Protein AF-A0A9W9DI11-F1 (afdb_monomer)

Secondary structure (DSSP, 8-state):
-PPPSEES-GGGHHHHHHHT-SSGGGSPPHHHHHHHHHHHHHTS-TTGGGSPPEETT--TTHHHHHHHHHHHHHHHHHHTT--SSPPPPP--

Radius of gyration: 16.65 Å; Cα contacts (8 Å, |Δi|>4): 43; chains: 1; bounding box: 36×46×35 Å

Foldseek 3Di:
DDDPQKPLCVLCVVLVCQCPDPDPVSRDDPVVSVVVVVVSVVPDDQCSLLDDIDGPPDDPVVVVVVVVVSVVVSVVCVVVVHHSDDDDDPDD

Organism: NCBI:txid153920

Solvent-accessible surface area (backbone atoms only — not comparable to full-atom values): 5840 Å² total; per-residue (Å²): 133,82,78,68,62,54,46,75,58,71,86,48,48,68,62,50,52,42,62,65,38,91,51,72,88,68,32,65,51,72,69,55,49,53,53,52,50,51,61,52,53,75,73,46,62,90,58,57,80,69,48,75,70,44,53,73,84,59,58,78,81,56,50,59,60,52,50,54,52,49,51,55,51,50,51,51,40,54,76,67,68,53,66,83,61,86,72,80,77,82,91,125

Structure (mmCIF, N/CA/C/O backbone):
data_AF-A0A9W9DI11-F1
#
_entry.id   AF-A0A9W9DI11-F1
#
loop_
_atom_site.group_PDB
_atom_site.id
_atom_site.type_symbol
_atom_site.label_atom_id
_atom_site.label_alt_id
_atom_site.label_comp_id
_atom_site.label_asym_id
_atom_site.label_entity_id
_atom_site.label_seq_id
_atom_site.pdbx_PDB_ins_code
_atom_site.Cartn_x
_atom_site.Cartn_y
_atom_site.Cartn_z
_atom_site.occupancy
_atom_site.B_iso_or_equiv
_atom_site.auth_seq_id
_atom_site.auth_comp_id
_atom_site.auth_asym_id
_atom_site.auth_atom_id
_atom_site.pdbx_PDB_model_num
ATOM 1 N N . MET A 1 1 ? -6.105 -22.264 -8.572 1.00 41.09 1 MET A N 1
ATOM 2 C CA . MET A 1 1 ? -5.860 -20.892 -8.079 1.00 41.09 1 MET A CA 1
ATOM 3 C C . MET A 1 1 ? -5.469 -20.054 -9.284 1.00 41.09 1 MET A C 1
ATOM 5 O O . MET A 1 1 ? -4.587 -20.476 -10.014 1.00 41.09 1 MET A O 1
ATOM 9 N N . HIS A 1 2 ? -6.199 -18.977 -9.578 1.00 51.47 2 HIS A N 1
ATOM 10 C CA . HIS A 1 2 ? -5.895 -18.100 -10.712 1.00 51.47 2 HIS A CA 1
ATOM 11 C C . HIS A 1 2 ? -4.739 -17.189 -10.283 1.00 51.47 2 HIS A C 1
ATOM 13 O O . HIS A 1 2 ? -4.892 -16.456 -9.306 1.00 51.47 2 HIS A O 1
ATOM 19 N N . GLU A 1 3 ? -3.583 -17.282 -10.943 1.00 56.44 3 GLU A N 1
ATOM 20 C CA . GLU A 1 3 ? -2.476 -16.353 -10.698 1.00 56.44 3 GLU A CA 1
ATOM 21 C C . GLU A 1 3 ? -2.993 -14.932 -10.968 1.00 56.44 3 GLU A C 1
ATOM 23 O O . GLU A 1 3 ? -3.500 -14.671 -12.068 1.00 56.44 3 GLU A O 1
ATOM 28 N N . PRO A 1 4 ? -2.949 -14.013 -9.986 1.00 61.34 4 PRO A N 1
ATOM 29 C CA . PRO A 1 4 ? -3.405 -12.655 -10.214 1.00 61.34 4 PRO A CA 1
ATOM 30 C C . PRO A 1 4 ? -2.593 -12.068 -11.367 1.00 61.34 4 PRO A C 1
ATOM 32 O O . PRO A 1 4 ? -1.371 -12.161 -11.400 1.00 61.34 4 PRO A O 1
ATOM 35 N N . GLY A 1 5 ? -3.262 -11.451 -12.341 1.00 78.44 5 GLY A N 1
ATOM 36 C CA . GLY A 1 5 ? -2.585 -10.848 -13.492 1.00 78.44 5 GLY A CA 1
ATOM 37 C C . GLY A 1 5 ? -1.665 -9.678 -13.122 1.00 78.44 5 GLY A C 1
ATOM 38 O O . GLY A 1 5 ? -0.986 -9.155 -14.001 1.00 78.44 5 GLY A O 1
ATOM 39 N N . VAL A 1 6 ? -1.650 -9.261 -11.852 1.00 81.31 6 VAL A N 1
ATOM 40 C CA . VAL A 1 6 ? -0.896 -8.133 -11.307 1.00 81.31 6 VAL A CA 1
ATOM 41 C C . VAL A 1 6 ? -0.239 -8.545 -9.990 1.00 81.31 6 VAL A C 1
ATOM 43 O O . VAL A 1 6 ? -0.926 -8.988 -9.073 1.00 81.31 6 VAL A O 1
ATOM 46 N N . SER A 1 7 ? 1.069 -8.332 -9.895 1.00 84.56 7 SER A N 1
ATOM 47 C CA . SER A 1 7 ? 1.871 -8.526 -8.687 1.00 84.56 7 SER A CA 1
ATOM 48 C C . SER A 1 7 ? 2.130 -7.189 -7.990 1.00 84.56 7 SER A C 1
ATOM 50 O O . SER A 1 7 ? 2.192 -6.145 -8.643 1.00 84.56 7 SER A O 1
ATOM 52 N N . GLY A 1 8 ? 2.308 -7.201 -6.672 1.00 86.31 8 GLY A N 1
ATOM 53 C CA . GLY A 1 8 ? 2.595 -6.028 -5.842 1.00 86.31 8 GLY A CA 1
ATOM 54 C C . GLY A 1 8 ? 1.573 -5.761 -4.735 1.00 86.31 8 GLY A C 1
ATOM 55 O O . GLY A 1 8 ? 1.896 -5.020 -3.809 1.00 86.31 8 GLY A O 1
ATOM 56 N N . PHE A 1 9 ? 0.391 -6.384 -4.795 1.00 88.94 9 PHE A N 1
ATOM 57 C CA . PHE A 1 9 ? -0.713 -6.221 -3.834 1.00 88.94 9 PHE A CA 1
ATOM 58 C C . PHE A 1 9 ? -0.955 -7.452 -2.951 1.00 88.94 9 PHE A C 1
ATOM 60 O O . PHE A 1 9 ? -1.989 -7.568 -2.297 1.00 88.94 9 PHE A O 1
ATOM 67 N N . GLU A 1 10 ? -0.004 -8.379 -2.897 1.00 88.88 10 GLU A N 1
ATOM 68 C CA . GLU A 1 10 ? -0.139 -9.642 -2.166 1.00 88.88 10 GLU A CA 1
ATOM 69 C C . GLU A 1 10 ? -0.391 -9.413 -0.669 1.00 88.88 10 GLU A C 1
ATOM 71 O O . GLU A 1 10 ? -1.123 -10.169 -0.038 1.00 88.88 10 GLU A O 1
ATOM 76 N N . PHE A 1 11 ? 0.148 -8.322 -0.118 1.00 89.25 11 PHE A N 1
ATOM 77 C CA . PHE A 1 11 ? -0.042 -7.924 1.277 1.00 89.25 11 PHE A CA 1
ATOM 78 C C . PHE A 1 11 ? -1.495 -7.560 1.628 1.00 89.25 11 PHE A C 1
ATOM 80 O O . PHE A 1 11 ? -1.865 -7.627 2.795 1.00 89.25 11 PHE A O 1
ATOM 87 N N . LEU A 1 12 ? -2.323 -7.197 0.639 1.00 91.88 12 LEU A N 1
ATOM 88 C CA . LEU A 1 12 ? -3.749 -6.900 0.834 1.00 91.88 12 LEU A CA 1
ATOM 89 C C . LEU A 1 12 ? -4.630 -8.141 0.762 1.00 91.88 12 LEU A C 1
ATOM 91 O O . LEU A 1 12 ? -5.776 -8.103 1.200 1.00 91.88 12 LEU A O 1
ATOM 95 N N . ARG A 1 13 ? -4.113 -9.243 0.215 1.00 90.94 13 ARG A N 1
ATOM 96 C CA . ARG A 1 13 ? -4.871 -10.476 0.013 1.00 90.94 13 ARG A CA 1
ATOM 97 C C . ARG A 1 13 ? -5.614 -10.970 1.264 1.00 90.94 13 ARG A C 1
ATOM 99 O O . ARG A 1 13 ? -6.788 -11.285 1.102 1.00 90.94 13 ARG A O 1
ATOM 106 N N . PRO A 1 14 ? -5.012 -11.041 2.471 1.00 91.38 14 PRO A N 1
ATOM 107 C CA . PRO A 1 14 ? -5.746 -11.499 3.652 1.00 91.38 14 PRO A CA 1
ATOM 108 C C . PRO A 1 14 ? -6.945 -10.598 3.974 1.00 91.38 14 PRO A C 1
ATOM 110 O O . PRO A 1 14 ? -8.051 -11.101 4.128 1.00 91.38 14 PRO A O 1
ATOM 113 N N . LEU A 1 15 ? -6.753 -9.276 3.957 1.00 94.56 15 LEU A N 1
ATOM 114 C CA . LEU A 1 15 ? -7.815 -8.305 4.229 1.00 94.56 15 LEU A CA 1
ATOM 115 C C . LEU A 1 15 ? -8.945 -8.38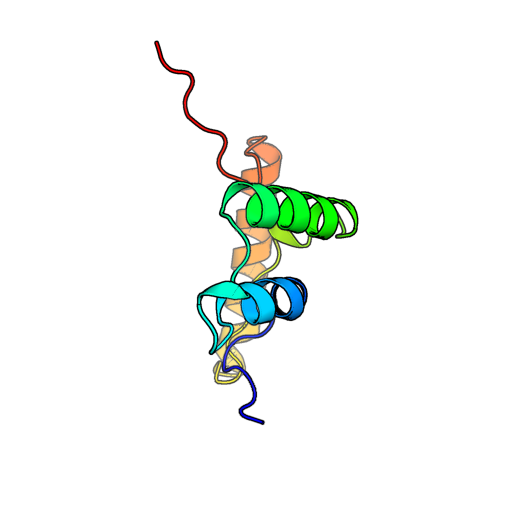3 3.194 1.00 94.56 15 LEU A C 1
ATOM 117 O O . LEU A 1 15 ? -10.120 -8.404 3.543 1.00 94.56 15 LEU A O 1
ATOM 121 N N . VAL A 1 16 ? -8.596 -8.462 1.906 1.00 93.06 16 VAL A N 1
ATOM 122 C CA . VAL A 1 16 ? -9.593 -8.552 0.831 1.00 93.06 16 VAL A CA 1
ATOM 123 C C . VAL A 1 16 ? -10.415 -9.830 0.960 1.00 93.06 16 VAL A C 1
ATOM 125 O O . VAL A 1 16 ? -11.622 -9.768 0.764 1.00 93.06 16 VAL A O 1
ATOM 128 N N . LEU A 1 17 ? -9.798 -10.963 1.314 1.00 92.50 17 LEU A N 1
ATOM 129 C CA . LEU A 1 17 ? -10.514 -12.228 1.508 1.00 92.50 17 LEU A CA 1
ATOM 130 C C . LEU A 1 17 ? -11.569 -12.138 2.618 1.00 92.50 17 LEU A C 1
ATOM 132 O O . LEU A 1 17 ? -12.656 -12.678 2.443 1.00 92.50 17 LEU A O 1
ATOM 136 N N . GLU A 1 18 ? -11.290 -11.420 3.709 1.00 93.00 18 GLU A N 1
ATOM 137 C CA . GLU A 1 18 ? -12.289 -11.148 4.753 1.00 93.00 18 GLU A CA 1
ATOM 138 C C . GLU A 1 18 ? -13.417 -10.248 4.227 1.00 93.00 18 GLU A C 1
ATOM 140 O O . GLU A 1 18 ? -14.597 -10.504 4.462 1.00 93.00 18 GLU A O 1
ATOM 145 N N . MET A 1 19 ? -13.074 -9.222 3.444 1.00 94.62 19 MET A N 1
ATOM 146 C 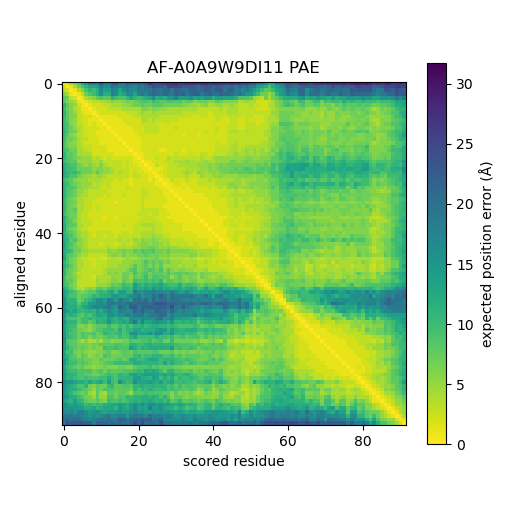CA . MET A 1 19 ? -14.057 -8.312 2.849 1.00 94.62 19 MET A CA 1
ATOM 147 C C . MET A 1 19 ? -14.960 -8.991 1.812 1.00 94.62 19 MET A C 1
ATOM 149 O O . MET A 1 19 ? -16.114 -8.594 1.656 1.00 94.62 19 MET A O 1
ATOM 153 N N . VAL A 1 20 ? -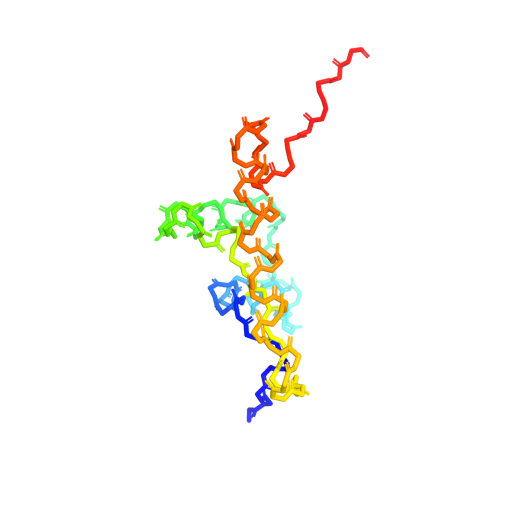14.470 -9.996 1.084 1.00 93.56 20 VAL A N 1
ATOM 154 C CA . VAL A 1 20 ? -15.244 -10.714 0.056 1.00 93.56 20 VAL A CA 1
ATOM 155 C C . VAL A 1 20 ? -15.823 -12.039 0.548 1.00 93.56 20 VAL A C 1
ATOM 157 O O . VAL A 1 20 ? -16.153 -12.887 -0.275 1.00 93.56 20 VAL A O 1
ATOM 160 N N . ALA A 1 21 ? -15.960 -12.220 1.864 1.00 93.06 21 ALA A N 1
ATOM 161 C CA . ALA A 1 21 ? -16.597 -13.403 2.431 1.00 93.06 21 ALA A CA 1
ATOM 162 C C . ALA A 1 21 ? -17.982 -13.658 1.800 1.00 93.06 21 ALA A C 1
ATOM 164 O O . ALA A 1 21 ? -18.787 -12.732 1.671 1.00 93.06 21 ALA A O 1
ATOM 165 N N . ASP A 1 22 ? -18.248 -14.918 1.430 1.00 93.62 22 ASP A N 1
ATOM 166 C CA . ASP A 1 22 ? -19.518 -15.338 0.813 1.00 93.62 22 ASP A CA 1
ATOM 167 C C . ASP A 1 22 ? -20.715 -15.091 1.739 1.00 93.62 22 ASP A C 1
ATOM 169 O O . ASP A 1 22 ? -21.813 -14.779 1.288 1.00 93.62 22 ASP A O 1
ATOM 173 N N . ASP A 1 23 ? -20.483 -15.231 3.044 1.00 93.31 23 ASP A N 1
ATOM 174 C CA . ASP A 1 23 ? -21.447 -14.918 4.088 1.00 93.31 23 ASP A CA 1
ATOM 175 C C . ASP A 1 23 ? -21.362 -13.421 4.438 1.00 93.31 23 ASP A C 1
ATOM 177 O O . ASP A 1 23 ? -20.357 -12.988 5.018 1.00 93.31 23 ASP A O 1
ATOM 181 N N . PRO A 1 24 ? -22.404 -12.621 4.142 1.00 90.69 24 PRO A N 1
ATOM 182 C CA . PRO A 1 24 ? -22.406 -11.192 4.433 1.00 90.69 24 PRO A CA 1
ATOM 183 C C . PRO A 1 24 ? -22.237 -10.881 5.920 1.00 90.69 24 PRO A C 1
ATOM 185 O O . PRO A 1 24 ? -21.688 -9.835 6.255 1.00 90.69 24 PRO A O 1
ATOM 188 N N . SER A 1 25 ? -22.670 -11.775 6.815 1.00 91.38 25 SER A N 1
ATOM 189 C CA . SER A 1 25 ? -22.536 -11.590 8.262 1.00 91.38 25 SER A CA 1
ATOM 190 C C . SER A 1 25 ? -21.097 -11.749 8.755 1.00 91.38 25 SER A C 1
ATOM 192 O O . SER A 1 25 ? -20.785 -11.312 9.859 1.00 91.38 25 SER A O 1
ATOM 194 N N . LYS A 1 26 ? -20.212 -12.350 7.951 1.00 90.38 26 LYS A N 1
ATOM 195 C CA . LYS A 1 26 ? -18.778 -12.491 8.255 1.00 90.38 26 LYS A CA 1
ATOM 196 C C . LYS A 1 26 ? -17.929 -11.360 7.681 1.00 90.38 26 LYS A C 1
ATOM 198 O O . LYS A 1 26 ? -16.735 -11.305 7.965 1.00 90.38 26 LYS A O 1
ATOM 203 N N . ARG A 1 27 ? -18.515 -10.480 6.863 1.00 93.81 27 ARG A N 1
ATOM 204 C CA . ARG A 1 27 ? -17.808 -9.333 6.296 1.00 93.81 27 ARG A CA 1
ATOM 205 C C . ARG A 1 27 ? -17.511 -8.318 7.413 1.00 93.81 27 ARG A C 1
ATOM 207 O O . ARG A 1 27 ? -18.451 -7.891 8.083 1.00 93.81 27 ARG A O 1
ATOM 214 N N . PRO A 1 28 ? -16.251 -7.888 7.589 1.00 94.88 28 PRO A N 1
ATOM 215 C CA . PRO A 1 28 ? -15.911 -6.857 8.560 1.00 94.88 28 PRO A CA 1
ATOM 216 C C . PRO A 1 28 ? -16.526 -5.506 8.180 1.00 94.88 28 PRO A C 1
ATOM 218 O O . PRO A 1 28 ? -16.730 -5.188 7.002 1.00 94.88 28 PRO A O 1
ATOM 221 N N . THR A 1 29 ? -16.796 -4.687 9.191 1.00 94.50 29 THR A N 1
ATOM 222 C CA . THR A 1 29 ? -17.231 -3.298 9.010 1.00 94.50 29 THR A CA 1
ATOM 223 C C . THR A 1 29 ? -16.113 -2.447 8.407 1.00 94.50 29 THR A C 1
ATOM 225 O O . THR A 1 29 ? -14.933 -2.799 8.449 1.00 94.50 29 THR A O 1
ATOM 228 N N . MET A 1 30 ? -16.461 -1.288 7.841 1.00 92.56 30 MET A N 1
ATOM 229 C CA . MET A 1 30 ? -15.460 -0.428 7.201 1.00 92.56 30 MET A CA 1
ATOM 230 C C . MET A 1 30 ? -14.416 0.111 8.187 1.00 92.56 30 MET A C 1
ATOM 232 O O . MET A 1 30 ? -13.246 0.235 7.829 1.00 92.56 30 MET A O 1
ATOM 236 N N . ASP A 1 31 ? -14.812 0.356 9.436 1.00 94.44 31 ASP A N 1
ATOM 237 C CA . ASP A 1 31 ? -13.904 0.814 10.490 1.00 94.44 31 ASP A CA 1
ATOM 238 C C . ASP A 1 31 ? -12.905 -0.279 10.898 1.00 94.44 31 ASP A C 1
ATOM 240 O O . ASP A 1 31 ? -11.710 -0.017 11.087 1.00 94.44 31 ASP A O 1
ATOM 244 N N . GLU A 1 32 ? -13.364 -1.532 10.966 1.00 94.25 32 GLU A N 1
ATOM 245 C CA . GLU A 1 32 ? -12.506 -2.694 11.211 1.00 94.25 32 GLU A CA 1
ATOM 246 C C . GLU A 1 32 ? -11.529 -2.902 10.054 1.00 94.25 32 GLU A C 1
ATOM 248 O O . GLU A 1 32 ? -10.332 -3.068 10.288 1.00 94.25 32 GLU A O 1
ATOM 253 N N . VAL A 1 33 ? -12.009 -2.812 8.810 1.00 94.44 33 VAL A N 1
ATOM 254 C CA . VAL A 1 33 ? -11.173 -2.903 7.604 1.00 94.44 33 VAL A CA 1
ATOM 255 C C . VAL A 1 33 ? -10.095 -1.824 7.605 1.00 94.44 33 VAL A C 1
ATOM 257 O O . VAL A 1 33 ? -8.924 -2.133 7.390 1.00 94.44 33 VAL A O 1
ATOM 260 N N . ALA A 1 34 ? -10.456 -0.567 7.878 1.00 92.31 34 ALA A N 1
ATOM 261 C CA . ALA A 1 34 ? -9.502 0.537 7.941 1.00 92.31 34 ALA A CA 1
ATOM 262 C C . ALA A 1 34 ? -8.445 0.304 9.032 1.00 92.31 34 ALA A C 1
ATOM 264 O O . ALA A 1 34 ? -7.248 0.483 8.796 1.00 92.31 34 ALA A O 1
ATOM 265 N N . SER A 1 35 ? -8.868 -0.176 10.203 1.00 93.88 35 SER A N 1
ATOM 266 C CA . SER A 1 35 ? -7.969 -0.502 11.314 1.00 93.88 35 SER A CA 1
ATOM 267 C C . SER A 1 35 ? -7.011 -1.645 10.969 1.00 93.88 35 SER A C 1
ATOM 269 O O . SER A 1 35 ? -5.816 -1.578 11.264 1.00 93.88 35 SER A O 1
ATOM 271 N N . GLN A 1 36 ? -7.504 -2.701 10.320 1.00 93.88 36 GLN A N 1
ATOM 272 C CA . GLN A 1 36 ? -6.670 -3.808 9.857 1.00 93.88 36 GLN A CA 1
ATOM 273 C C . GLN A 1 36 ? -5.697 -3.370 8.755 1.00 93.88 36 GLN A 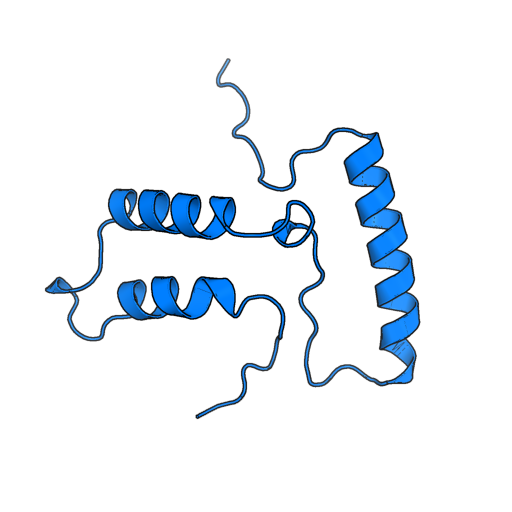C 1
ATOM 275 O O . GLN A 1 36 ? -4.526 -3.752 8.771 1.00 93.88 36 GLN A O 1
ATOM 280 N N . PHE A 1 37 ? -6.149 -2.531 7.825 1.00 92.25 37 PHE A N 1
ATOM 281 C CA . PHE A 1 37 ? -5.321 -1.971 6.764 1.00 92.25 37 PHE A CA 1
ATOM 282 C C . PHE A 1 37 ? -4.145 -1.161 7.319 1.00 92.25 37 PHE A C 1
ATOM 284 O O . PHE A 1 37 ? -3.011 -1.362 6.882 1.00 92.25 37 PHE A O 1
ATOM 291 N N . LEU A 1 38 ? -4.378 -0.311 8.326 1.00 91.81 38 LEU A N 1
ATOM 292 C CA . LEU A 1 38 ? -3.309 0.435 8.997 1.00 91.81 38 LEU A CA 1
ATOM 293 C C . LEU A 1 38 ? -2.273 -0.504 9.632 1.00 91.81 38 LEU A C 1
ATOM 295 O O . LEU A 1 38 ? -1.078 -0.333 9.396 1.00 91.81 38 LEU A O 1
ATOM 299 N N . LYS A 1 39 ? -2.714 -1.565 10.322 1.00 93.75 39 LYS A N 1
ATOM 300 C CA . LYS A 1 39 ? -1.815 -2.590 10.894 1.00 93.75 39 LYS A CA 1
ATOM 301 C C . LYS A 1 39 ? -0.986 -3.321 9.837 1.00 93.75 39 LYS A C 1
ATOM 303 O O . LYS A 1 39 ? 0.134 -3.747 10.117 1.00 93.75 39 LYS A O 1
ATOM 308 N N . ILE A 1 40 ? -1.540 -3.524 8.641 1.00 92.88 40 ILE A N 1
ATOM 309 C CA . ILE A 1 40 ? -0.799 -4.104 7.518 1.00 92.88 40 ILE A CA 1
ATOM 310 C C . ILE A 1 40 ? 0.254 -3.104 7.040 1.00 92.88 40 ILE A C 1
ATOM 312 O O . ILE A 1 40 ? 1.416 -3.483 6.922 1.00 92.88 40 ILE A O 1
ATOM 316 N N . ILE A 1 41 ? -0.122 -1.838 6.821 1.00 90.62 41 ILE A N 1
ATOM 317 C CA . ILE A 1 41 ? 0.790 -0.782 6.358 1.00 90.62 41 ILE A CA 1
ATOM 318 C C . ILE A 1 41 ? 1.967 -0.580 7.310 1.00 90.62 41 ILE A C 1
ATOM 320 O O . ILE A 1 41 ? 3.095 -0.470 6.836 1.00 90.62 41 ILE A O 1
ATOM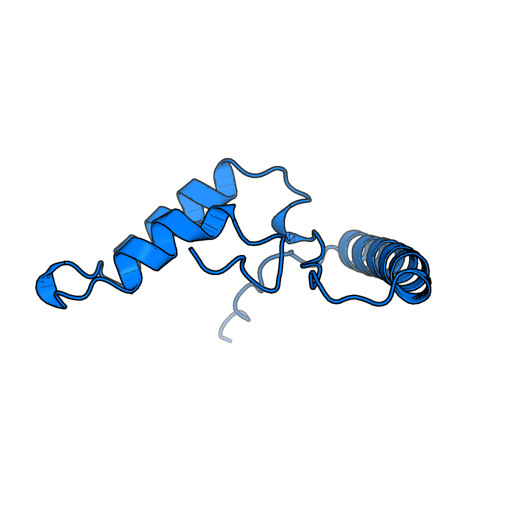 324 N N . GLU A 1 42 ? 1.732 -0.556 8.621 1.00 89.69 42 GLU A N 1
ATOM 325 C CA . GLU A 1 42 ? 2.782 -0.365 9.633 1.00 89.69 42 GLU A CA 1
ATOM 326 C C . GLU A 1 42 ? 3.908 -1.403 9.534 1.00 89.69 42 GLU A C 1
ATOM 328 O O . GLU A 1 42 ? 5.056 -1.115 9.866 1.00 89.69 42 GLU A O 1
ATOM 333 N N . LYS A 1 43 ? 3.598 -2.608 9.044 1.00 90.75 43 LYS A N 1
ATOM 334 C CA . LYS A 1 43 ? 4.567 -3.700 8.876 1.00 90.75 43 LYS A CA 1
ATOM 335 C C . LYS A 1 43 ? 5.290 -3.663 7.531 1.00 90.75 43 LYS A C 1
ATOM 337 O O . LYS A 1 43 ? 6.216 -4.445 7.315 1.00 90.75 43 LYS A O 1
ATOM 342 N N . LEU A 1 44 ? 4.863 -2.808 6.603 1.00 90.25 44 LEU A N 1
ATOM 343 C CA . LEU A 1 44 ? 5.471 -2.702 5.283 1.00 90.25 44 LEU A CA 1
ATOM 344 C C . LEU A 1 44 ? 6.658 -1.736 5.304 1.00 90.25 44 LEU A C 1
ATOM 346 O O . LEU A 1 44 ? 6.639 -0.730 6.013 1.00 90.25 44 LEU A O 1
ATOM 350 N N . PRO A 1 45 ? 7.682 -1.970 4.465 1.00 87.06 45 PRO A N 1
ATOM 351 C CA . PRO A 1 45 ? 8.728 -0.981 4.300 1.00 87.06 45 PRO A CA 1
ATOM 352 C C . PRO A 1 45 ? 8.145 0.297 3.686 1.00 87.06 45 PRO A C 1
ATOM 354 O O . PRO A 1 45 ? 7.260 0.245 2.830 1.00 87.06 45 PRO A O 1
ATOM 357 N N . TRP A 1 46 ? 8.686 1.451 4.078 1.00 81.31 46 TRP A N 1
ATOM 358 C CA . TRP A 1 46 ? 8.160 2.781 3.728 1.00 81.31 46 TRP A CA 1
ATOM 359 C C . TRP A 1 46 ? 7.992 3.035 2.213 1.00 81.31 46 TRP A C 1
ATOM 361 O O . TRP A 1 46 ?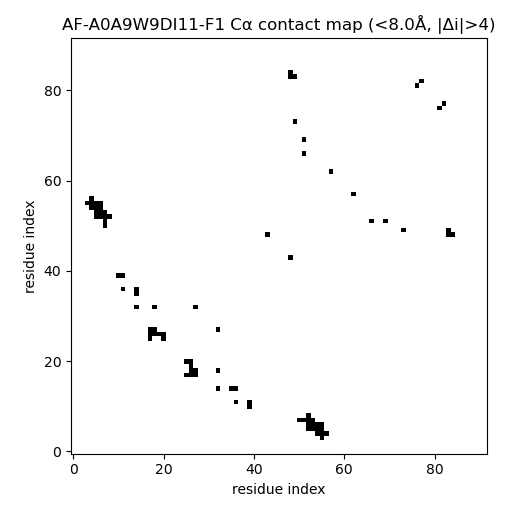 7.184 3.864 1.786 1.00 81.31 46 TRP A O 1
ATOM 371 N N . TRP A 1 47 ? 8.752 2.312 1.385 1.00 81.31 47 TRP A N 1
ATOM 372 C CA . TRP A 1 47 ? 8.723 2.393 -0.074 1.00 81.31 47 TRP A CA 1
ATOM 373 C C . TRP A 1 47 ? 7.714 1.433 -0.721 1.00 81.31 47 TRP A C 1
ATOM 375 O O . TRP A 1 47 ? 7.400 1.597 -1.898 1.00 81.31 47 TRP A O 1
ATOM 385 N N . LYS A 1 48 ? 7.169 0.449 0.010 1.00 87.81 48 LYS A N 1
ATOM 386 C CA . LYS A 1 48 ? 6.275 -0.581 -0.546 1.00 87.81 48 LYS A CA 1
ATOM 387 C C . LYS A 1 48 ? 4.980 0.007 -1.092 1.00 87.81 48 LYS A C 1
ATOM 389 O O . LYS A 1 48 ? 4.559 -0.379 -2.177 1.00 87.81 48 LYS A O 1
ATOM 394 N N . LEU A 1 49 ? 4.388 0.982 -0.403 1.00 87.50 49 LEU A N 1
ATOM 395 C CA . LEU A 1 49 ? 3.193 1.689 -0.888 1.00 87.50 49 LEU A CA 1
ATOM 396 C C . LEU A 1 49 ? 3.454 2.513 -2.153 1.00 87.50 49 LEU A C 1
ATOM 398 O O . LEU A 1 49 ? 2.536 2.785 -2.915 1.00 87.50 49 LEU A O 1
ATOM 402 N N . ARG A 1 50 ? 4.715 2.890 -2.384 1.00 85.88 50 ARG A N 1
ATOM 403 C CA . ARG A 1 50 ? 5.165 3.567 -3.602 1.00 85.88 50 ARG A CA 1
ATOM 404 C C . ARG A 1 50 ? 5.691 2.589 -4.646 1.00 85.88 50 ARG A C 1
ATOM 406 O O . ARG A 1 50 ? 6.168 3.044 -5.675 1.00 85.88 50 ARG A O 1
ATOM 413 N N . SER A 1 51 ? 5.688 1.283 -4.374 1.00 85.81 51 SER A N 1
ATOM 414 C CA . SER A 1 51 ? 6.209 0.283 -5.302 1.00 85.81 51 SER A CA 1
ATOM 415 C C . SER A 1 51 ? 5.230 0.042 -6.445 1.00 85.81 51 SER A C 1
ATOM 417 O O . SER A 1 51 ? 4.014 0.155 -6.293 1.00 85.81 51 SER A O 1
ATOM 419 N N . ARG A 1 52 ? 5.777 -0.293 -7.611 1.00 83.25 52 ARG A N 1
ATOM 420 C CA . ARG A 1 52 ? 4.987 -0.511 -8.815 1.00 83.25 52 ARG A CA 1
ATOM 421 C C . ARG A 1 52 ? 4.208 -1.821 -8.720 1.00 83.25 52 ARG A C 1
ATOM 423 O O . ARG A 1 52 ? 4.803 -2.864 -8.460 1.00 83.25 52 ARG A O 1
ATOM 430 N N . ALA A 1 53 ? 2.922 -1.781 -9.060 1.00 84.88 53 ALA A N 1
ATOM 431 C CA . ALA A 1 53 ? 2.165 -2.982 -9.389 1.00 84.88 53 ALA A CA 1
ATOM 432 C C . ALA A 1 53 ? 2.516 -3.436 -10.817 1.00 84.88 53 ALA A C 1
ATOM 434 O O . ALA A 1 53 ? 2.393 -2.663 -11.773 1.00 84.88 53 ALA A O 1
ATOM 435 N N . VAL A 1 54 ? 3.009 -4.663 -10.971 1.00 81.56 54 VAL A N 1
ATOM 436 C CA . VAL A 1 54 ? 3.540 -5.176 -12.244 1.00 81.56 54 VAL A CA 1
ATOM 437 C C . VAL A 1 54 ? 2.547 -6.158 -12.841 1.00 81.56 54 VAL A C 1
ATOM 439 O O . VAL A 1 54 ? 2.186 -7.131 -12.188 1.00 81.56 54 VAL A O 1
ATOM 442 N N . LYS A 1 55 ? 2.116 -5.943 -14.089 1.00 79.31 55 LYS A N 1
ATOM 443 C CA . LYS A 1 55 ? 1.245 -6.911 -14.764 1.00 79.31 55 LYS A CA 1
ATOM 444 C C . LYS A 1 55 ? 2.083 -8.092 -15.266 1.00 79.31 55 LYS A C 1
ATOM 446 O O . LYS A 1 55 ? 3.078 -7.905 -15.968 1.00 79.31 55 LYS A O 1
ATOM 451 N N . ASN A 1 56 ? 1.663 -9.314 -14.950 1.00 71.94 56 ASN A N 1
ATOM 452 C CA . ASN A 1 56 ? 2.391 -10.541 -15.287 1.00 71.94 56 ASN A CA 1
ATOM 453 C C . ASN A 1 56 ? 2.513 -10.762 -16.805 1.00 71.94 56 ASN A C 1
ATOM 455 O O . ASN A 1 56 ? 3.504 -11.314 -17.274 1.00 71.94 56 ASN A O 1
ATOM 459 N N . SER A 1 57 ? 1.581 -10.212 -17.589 1.00 73.00 57 SER A N 1
ATOM 460 C CA . SER A 1 57 ? 1.600 -10.243 -19.056 1.00 73.00 57 SER A CA 1
ATOM 461 C C . SER A 1 57 ? 2.401 -9.101 -19.714 1.00 73.00 57 SER A C 1
ATOM 463 O O . SER A 1 57 ? 2.182 -8.807 -20.888 1.00 73.00 57 SER A O 1
ATOM 465 N N . GLU A 1 58 ? 3.244 -8.362 -18.983 1.00 63.72 58 GLU A N 1
ATOM 466 C CA . GLU A 1 58 ? 3.999 -7.247 -19.573 1.00 63.72 58 GLU A CA 1
ATOM 467 C C . GLU A 1 58 ? 5.047 -7.718 -20.587 1.00 63.72 58 GLU A C 1
ATOM 469 O O . GLU A 1 58 ? 5.865 -8.594 -20.294 1.00 63.72 58 GLU A O 1
ATOM 474 N N . ALA A 1 59 ? 5.062 -7.070 -21.758 1.00 68.81 59 ALA A N 1
ATOM 475 C CA . ALA A 1 59 ? 6.057 -7.310 -22.796 1.00 68.81 59 ALA A CA 1
ATOM 476 C C . ALA A 1 59 ? 7.478 -7.076 -22.238 1.00 68.81 59 ALA A C 1
ATOM 478 O O . ALA A 1 59 ? 7.728 -5.988 -21.694 1.00 68.81 59 ALA A O 1
ATOM 479 N N . PRO A 1 60 ? 8.416 -8.035 -22.393 1.00 61.19 60 PRO A N 1
ATOM 480 C CA . PRO A 1 60 ? 9.732 -8.011 -21.745 1.00 61.19 60 PRO A CA 1
ATOM 481 C C . PRO A 1 60 ? 10.524 -6.723 -21.988 1.00 61.19 60 PRO A C 1
ATOM 483 O O . PRO A 1 60 ? 11.151 -6.201 -21.071 1.00 61.19 60 PRO A O 1
ATOM 486 N N . LEU A 1 61 ? 10.427 -6.166 -23.199 1.00 67.88 61 LEU A N 1
ATOM 487 C CA . LEU A 1 61 ? 11.175 -4.978 -23.614 1.00 67.88 61 LEU A CA 1
ATOM 488 C C . LEU A 1 61 ? 10.656 -3.671 -22.982 1.00 67.88 61 LEU A C 1
ATOM 490 O O . LEU A 1 61 ? 11.414 -2.726 -22.798 1.00 67.88 61 LEU A O 1
ATOM 494 N N . SER A 1 62 ? 9.373 -3.611 -22.610 1.00 67.75 62 SER A N 1
ATOM 495 C CA . SER A 1 62 ? 8.751 -2.409 -22.022 1.00 67.75 62 SER A CA 1
ATOM 496 C C . SER A 1 62 ? 8.926 -2.302 -20.500 1.00 67.75 62 SER A C 1
ATOM 498 O O . SER A 1 62 ? 8.817 -1.213 -19.929 1.00 67.75 62 SER A O 1
ATOM 500 N N . LYS A 1 63 ? 9.222 -3.431 -19.838 1.00 74.19 63 LYS A N 1
ATOM 501 C CA . LYS A 1 63 ? 9.439 -3.526 -18.389 1.00 74.19 63 LYS A CA 1
ATOM 502 C C . LYS A 1 63 ? 10.547 -2.594 -17.869 1.00 74.19 63 LYS A C 1
ATOM 504 O O . LYS A 1 63 ? 10.263 -1.877 -16.907 1.00 74.19 63 LYS A O 1
ATOM 509 N N . PRO A 1 64 ? 11.758 -2.539 -18.466 1.00 77.56 64 PRO A N 1
ATOM 510 C CA . PRO A 1 64 ? 12.837 -1.695 -17.949 1.00 77.56 64 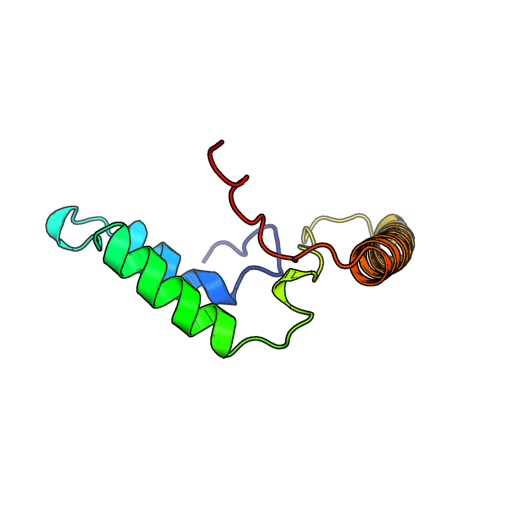PRO A CA 1
ATOM 511 C C . PRO A 1 64 ? 12.525 -0.200 -18.072 1.00 77.56 64 PRO A C 1
ATOM 513 O O . PRO A 1 64 ? 12.680 0.528 -17.097 1.00 77.56 64 PRO A O 1
ATOM 516 N N . PHE A 1 65 ? 11.996 0.257 -19.213 1.00 80.44 65 PHE A N 1
ATOM 517 C CA . PHE A 1 65 ? 11.625 1.666 -19.402 1.00 80.44 65 PHE A CA 1
ATOM 518 C C . PHE A 1 65 ? 10.592 2.132 -18.375 1.00 80.44 65 PHE A C 1
ATOM 520 O O . PHE A 1 65 ? 10.745 3.190 -17.765 1.00 80.44 65 PHE A O 1
ATOM 527 N N . ARG A 1 66 ? 9.563 1.313 -18.126 1.00 79.50 66 ARG A N 1
ATOM 528 C CA . ARG A 1 66 ? 8.546 1.613 -17.111 1.00 79.50 66 ARG A CA 1
ATOM 529 C C . ARG A 1 66 ? 9.111 1.590 -15.695 1.00 79.50 66 ARG A C 1
ATOM 531 O O . ARG A 1 66 ? 8.681 2.395 -14.878 1.00 79.50 66 ARG A O 1
ATOM 538 N N . ALA A 1 67 ? 10.057 0.699 -15.399 1.00 81.94 67 ALA A N 1
ATOM 539 C CA . ALA A 1 67 ? 10.721 0.663 -14.100 1.00 81.94 67 ALA A CA 1
ATOM 540 C C . ALA A 1 67 ? 11.545 1.937 -13.855 1.00 81.94 67 ALA A C 1
A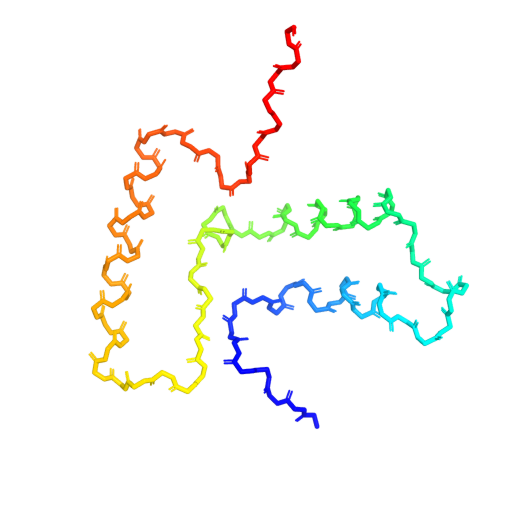TOM 542 O O . ALA A 1 67 ? 11.389 2.558 -12.807 1.00 81.94 67 ALA A O 1
ATOM 543 N N . VAL A 1 68 ? 12.345 2.373 -14.834 1.00 85.62 68 VAL A N 1
ATOM 544 C CA . VAL A 1 68 ? 13.141 3.609 -14.733 1.00 85.62 68 VAL A CA 1
ATOM 545 C C . VAL A 1 68 ? 12.238 4.830 -14.585 1.00 85.62 68 VAL A C 1
ATOM 547 O O . VAL A 1 68 ? 12.417 5.608 -13.652 1.00 85.62 68 VAL A O 1
ATOM 550 N N . TYR A 1 69 ? 11.224 4.968 -15.445 1.00 87.81 69 TYR A N 1
ATOM 551 C CA . TYR A 1 69 ? 10.260 6.066 -15.347 1.00 87.81 69 TYR A CA 1
ATOM 552 C C . TYR A 1 69 ? 9.579 6.101 -13.975 1.00 87.81 69 TYR A C 1
ATOM 554 O O . TYR A 1 69 ? 9.473 7.157 -13.357 1.00 87.81 69 TYR A O 1
ATOM 562 N N . HIS A 1 70 ? 9.167 4.939 -13.468 1.00 86.75 70 HIS A N 1
ATOM 563 C CA . HIS A 1 70 ? 8.544 4.830 -12.158 1.00 86.75 70 HIS A CA 1
ATOM 564 C C . HIS A 1 70 ? 9.500 5.242 -11.029 1.00 86.75 70 HIS A C 1
ATOM 566 O O . HIS A 1 70 ? 9.085 5.944 -10.116 1.00 86.75 70 HIS A O 1
ATOM 572 N N . VAL A 1 71 ? 10.777 4.852 -11.075 1.00 86.69 71 VAL A N 1
ATOM 573 C CA . VAL A 1 71 ? 11.771 5.296 -10.080 1.00 86.69 71 VAL A CA 1
ATOM 574 C C . VAL A 1 71 ? 11.940 6.816 -10.116 1.00 86.69 71 VAL A C 1
ATOM 576 O O . VAL A 1 71 ? 11.902 7.448 -9.062 1.00 86.69 71 VAL A O 1
ATOM 579 N N . LEU A 1 72 ? 12.058 7.411 -11.308 1.00 90.25 72 LEU A N 1
ATOM 580 C CA . LEU A 1 72 ? 12.187 8.863 -11.475 1.00 90.25 72 LEU A CA 1
ATOM 581 C C . LEU A 1 72 ? 10.951 9.613 -10.959 1.00 90.25 72 LEU A C 1
ATOM 583 O O . LEU A 1 72 ? 11.079 10.598 -10.233 1.00 90.25 72 LEU A O 1
ATOM 587 N N . TRP A 1 73 ? 9.754 9.124 -11.287 1.00 87.50 73 TRP A N 1
ATOM 588 C CA . TRP A 1 73 ? 8.494 9.684 -10.801 1.00 87.50 73 TRP A CA 1
ATOM 589 C C . TRP A 1 73 ? 8.369 9.576 -9.279 1.00 87.50 73 TRP A C 1
ATOM 591 O O . TRP A 1 73 ? 8.040 10.544 -8.599 1.00 87.50 73 TRP A O 1
ATOM 601 N N . THR A 1 74 ? 8.678 8.415 -8.707 1.00 86.62 74 THR A N 1
ATOM 602 C CA . THR A 1 74 ? 8.613 8.229 -7.257 1.00 86.62 74 THR A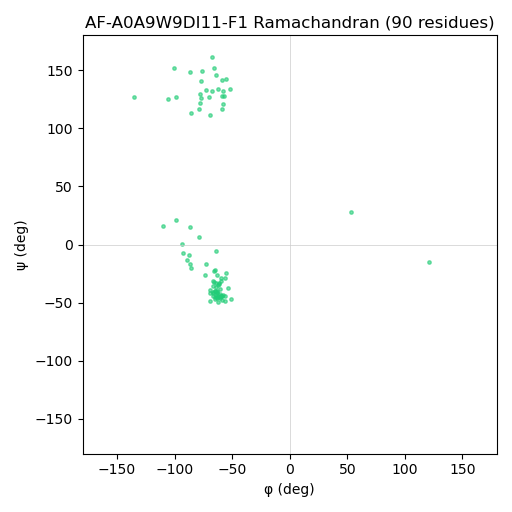 CA 1
ATOM 603 C C . THR A 1 74 ? 9.630 9.115 -6.539 1.00 86.62 74 THR A C 1
ATOM 605 O O . THR A 1 74 ? 9.292 9.716 -5.520 1.00 86.62 74 THR A O 1
ATOM 608 N N . ALA A 1 75 ? 10.843 9.268 -7.081 1.00 87.56 75 ALA A N 1
ATOM 609 C CA . ALA A 1 75 ? 11.841 10.195 -6.554 1.00 87.56 75 ALA A CA 1
ATOM 610 C C . ALA A 1 75 ? 11.337 11.646 -6.559 1.00 87.56 75 ALA A C 1
ATOM 612 O O . ALA A 1 75 ? 11.457 12.328 -5.542 1.00 87.56 75 ALA A O 1
ATOM 613 N N . SER A 1 76 ? 10.700 12.100 -7.644 1.00 87.88 76 SER A N 1
ATOM 614 C CA . SER A 1 76 ? 10.137 13.454 -7.700 1.00 87.88 76 SER A CA 1
ATOM 615 C C . SER A 1 76 ? 9.002 13.653 -6.688 1.00 87.88 76 SER A C 1
ATOM 617 O O . SER A 1 76 ? 8.966 14.674 -6.005 1.00 87.88 76 SER A O 1
ATOM 619 N N . MET A 1 77 ? 8.121 12.663 -6.498 1.00 86.44 77 MET A N 1
ATOM 620 C CA . MET A 1 77 ? 7.065 12.736 -5.480 1.00 86.44 77 MET A CA 1
ATOM 621 C C . MET A 1 77 ? 7.622 12.802 -4.053 1.00 86.44 77 MET A C 1
ATOM 623 O O . MET A 1 77 ? 7.058 13.503 -3.212 1.00 86.44 77 MET A O 1
ATOM 627 N N . MET A 1 78 ? 8.725 12.096 -3.780 1.00 86.25 78 MET A N 1
ATOM 628 C CA . MET A 1 78 ? 9.405 12.139 -2.482 1.00 86.25 78 MET A CA 1
ATOM 629 C C . MET A 1 78 ? 10.079 13.492 -2.238 1.00 86.25 78 MET A C 1
ATOM 631 O O . MET A 1 78 ? 9.935 14.040 -1.149 1.00 86.25 78 MET A O 1
ATOM 635 N N . LEU A 1 79 ? 10.733 14.070 -3.254 1.00 88.56 79 LEU A N 1
ATOM 636 C CA . LEU A 1 79 ? 11.308 15.420 -3.180 1.00 88.56 79 LEU A CA 1
ATOM 637 C C . LEU A 1 79 ? 10.239 16.497 -2.945 1.00 88.56 79 LEU A C 1
ATOM 639 O O . LEU A 1 79 ? 10.475 17.452 -2.215 1.00 88.56 79 LEU A O 1
ATOM 643 N N . LEU A 1 80 ? 9.043 16.317 -3.512 1.00 87.62 80 LEU A N 1
ATOM 644 C CA . LEU A 1 80 ? 7.889 17.195 -3.292 1.00 87.62 80 LEU A CA 1
ATOM 645 C C . LEU A 1 80 ? 7.160 16.935 -1.963 1.00 87.62 80 LEU A C 1
ATOM 647 O O . LEU A 1 80 ? 6.083 17.494 -1.752 1.00 87.62 80 LEU A O 1
ATOM 651 N N . LEU A 1 81 ? 7.701 16.067 -1.097 1.00 81.50 81 LEU A N 1
ATOM 652 C CA . LEU A 1 81 ? 7.130 15.699 0.204 1.00 81.50 81 LEU A CA 1
ATOM 653 C C . LEU A 1 81 ? 5.670 15.226 0.113 1.00 81.50 81 LEU A C 1
ATOM 655 O O . LEU A 1 81 ? 4.888 15.353 1.056 1.00 81.50 81 LEU A O 1
ATOM 659 N N . LYS A 1 82 ? 5.279 14.653 -1.031 1.00 82.81 82 LYS A N 1
ATOM 660 C CA . LYS A 1 82 ? 3.929 14.127 -1.214 1.00 82.81 82 LYS A CA 1
ATOM 661 C C . LYS A 1 82 ? 3.809 12.789 -0.488 1.00 82.81 82 LYS A C 1
ATOM 663 O O . LYS A 1 82 ? 4.600 11.860 -0.702 1.00 82.81 82 LYS A O 1
ATOM 668 N N . SER A 1 83 ? 2.803 12.694 0.379 1.00 79.06 83 SER A N 1
ATOM 669 C CA . SER A 1 83 ? 2.456 11.448 1.062 1.00 79.06 83 SER A CA 1
ATOM 670 C C . SER A 1 83 ? 2.110 10.359 0.039 1.00 79.06 83 SER A C 1
ATOM 672 O O . SER A 1 83 ? 1.497 10.641 -0.988 1.00 79.06 83 SER A O 1
ATOM 674 N N . ALA A 1 84 ? 2.517 9.113 0.308 1.00 82.00 84 ALA A N 1
ATOM 675 C CA . ALA A 1 84 ? 2.146 7.967 -0.530 1.00 82.00 84 ALA A CA 1
ATOM 676 C C . ALA A 1 84 ? 0.641 7.697 -0.478 1.00 82.00 84 ALA A C 1
ATOM 678 O O . ALA A 1 84 ? 0.059 7.228 -1.451 1.00 82.00 84 ALA A O 1
ATOM 679 N N . ILE A 1 85 ? 0.034 7.985 0.671 1.00 79.44 85 ILE A N 1
ATOM 680 C CA . ILE A 1 85 ? -1.400 7.864 0.887 1.00 79.44 85 ILE A CA 1
ATOM 681 C C . ILE A 1 85 ? -1.988 9.265 0.715 1.00 79.44 85 ILE A C 1
ATOM 683 O O . ILE A 1 85 ? -1.491 10.195 1.363 1.00 79.44 85 ILE A O 1
ATOM 687 N N . PRO A 1 86 ? -3.014 9.446 -0.135 1.00 77.88 86 PRO A N 1
ATOM 688 C CA . PRO A 1 86 ? -3.679 10.732 -0.260 1.00 77.88 86 PRO A CA 1
ATOM 689 C C . PRO A 1 86 ? -4.245 11.129 1.103 1.00 77.88 86 PRO A C 1
ATOM 691 O O . PRO A 1 86 ? -5.102 10.442 1.654 1.00 77.88 86 PRO A O 1
ATOM 694 N N . SER A 1 87 ? -3.745 12.228 1.665 1.00 77.88 87 SER A N 1
ATOM 695 C CA . SER A 1 87 ? -4.346 12.818 2.853 1.00 77.88 87 SER A CA 1
ATOM 696 C C . SER A 1 87 ? -5.605 13.578 2.434 1.00 77.88 87 SER A C 1
ATOM 698 O O . SER A 1 87 ? -5.592 14.234 1.383 1.00 77.88 87 SER A O 1
ATOM 700 N N . PRO A 1 88 ? -6.692 13.514 3.221 1.00 77.94 88 PRO A N 1
ATOM 701 C CA . PRO A 1 88 ? -7.867 14.325 2.948 1.00 77.94 88 PRO A CA 1
ATOM 702 C C . PRO A 1 88 ? -7.463 15.801 2.883 1.00 77.94 88 PRO A C 1
ATOM 704 O O . PRO A 1 88 ? -6.587 16.255 3.626 1.00 77.94 88 PRO A O 1
ATOM 707 N N . LYS A 1 89 ? -8.079 16.552 1.963 1.00 76.31 89 LYS A N 1
ATOM 708 C CA . LYS A 1 89 ? -7.943 18.011 1.972 1.00 76.31 89 LYS A CA 1
ATOM 709 C C . LYS A 1 89 ? -8.538 18.518 3.292 1.00 76.31 89 LYS A C 1
ATOM 711 O O . LYS A 1 89 ? -9.624 18.056 3.644 1.00 76.31 89 LYS A O 1
ATOM 716 N N . PRO A 1 90 ? -7.866 19.426 4.018 1.00 76.81 90 PRO A N 1
ATOM 717 C CA . PRO A 1 90 ? -8.464 20.033 5.198 1.00 76.81 90 PRO A CA 1
ATOM 718 C C . PRO A 1 90 ? -9.761 20.737 4.781 1.00 76.81 90 PRO A C 1
ATOM 720 O O . PRO A 1 90 ? -9.770 21.492 3.808 1.00 76.81 90 PRO A O 1
ATOM 723 N N . LEU A 1 91 ? -10.856 20.418 5.472 1.00 77.44 91 LEU A N 1
ATOM 724 C CA . LEU A 1 91 ? -12.145 21.082 5.294 1.00 77.44 91 LEU A CA 1
ATOM 725 C C . LEU A 1 91 ? -12.000 22.507 5.845 1.00 77.44 91 LEU A C 1
ATOM 727 O O . LEU A 1 91 ? -11.784 22.674 7.044 1.00 77.44 91 LEU A O 1
ATOM 731 N N . HIS A 1 92 ? -12.047 23.496 4.953 1.00 61.75 92 HIS A N 1
ATOM 732 C CA . HIS A 1 92 ? -12.154 24.920 5.268 1.00 61.75 92 HIS A CA 1
ATOM 733 C C . HIS A 1 92 ? -13.589 25.379 5.036 1.00 61.75 92 HIS A C 1
ATOM 735 O O . HIS A 1 92 ? -14.186 24.904 4.040 1.00 61.75 92 HIS A O 1
#

Mean predicted aligned error: 7.64 Å

pLDDT: mean 83.99, std 10.45, range [41.09, 94.88]

Sequence (92 aa):
MHEPGVSGFEFLRPLVLEMVADDPSKRPTMDEVASQFLKIIEKLPWWKLRSRAVKNSEAPLSKPFRAVYHVLWTASMMLLLKSAIPSPKPLH